Protein AF-A0A496RE61-F1 (afdb_monomer)

Foldseek 3Di:
DCVVDPDDCVVVVVLVVQLVVLVVVCVVPPDPVVSVVSCCVSPVVPDDPPDPDPPD

Solvent-accessible surface area (backbone atoms only — not comparable to full-atom values): 3664 Å² total; per-residue (Å²): 115,66,92,78,52,81,87,70,63,62,67,62,51,52,51,52,53,52,53,52,52,52,55,62,73,38,72,86,48,83,46,74,64,55,46,52,51,50,46,38,40,76,73,63,66,48,82,75,78,98,59,95,68,78,91,121

Radius of gyration: 15.89 Å; Cα contacts (8 Å, |Δi|>4): 17; chains: 1; bounding box: 34×32×40 Å

Sequence (56 aa):
NYFKVPISNGIVEGLNNKAKVISHRAYGFRTVETYKLALYHCMGKLPRPESSFNFL

Mean predicted aligned error: 9.34 Å

Structure (mmCIF, N/C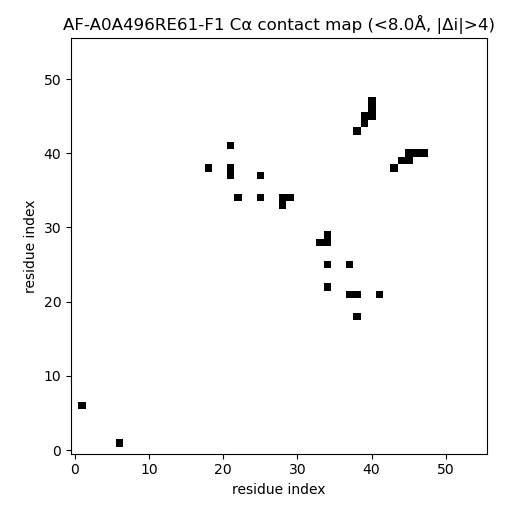A/C/O backbone):
data_AF-A0A496RE61-F1
#
_entry.id   AF-A0A496RE61-F1
#
loop_
_atom_site.group_PDB
_atom_site.id
_atom_site.type_symbol
_atom_site.label_atom_id
_atom_site.label_alt_id
_atom_site.label_comp_id
_atom_site.label_asym_id
_atom_site.label_entity_id
_atom_site.label_seq_id
_atom_site.pdbx_PDB_ins_code
_atom_site.Cartn_x
_atom_site.Cartn_y
_atom_site.Cartn_z
_atom_site.occupancy
_atom_site.B_iso_or_equiv
_atom_site.auth_seq_id
_atom_site.auth_comp_id
_atom_site.auth_asym_id
_atom_site.auth_atom_id
_atom_site.pdbx_PDB_model_num
ATOM 1 N N . ASN A 1 1 ? 10.431 -19.565 -25.475 1.00 61.62 1 ASN A N 1
ATOM 2 C CA . ASN A 1 1 ? 9.467 -18.454 -25.286 1.00 61.62 1 ASN A CA 1
ATOM 3 C C . ASN A 1 1 ? 9.902 -17.430 -24.223 1.00 61.62 1 ASN A C 1
ATOM 5 O O . ASN A 1 1 ? 9.387 -16.327 -24.238 1.00 61.62 1 ASN A O 1
ATOM 9 N N . TYR A 1 2 ? 10.883 -17.738 -23.361 1.00 56.62 2 TYR A N 1
ATOM 10 C CA . TYR A 1 2 ? 11.442 -16.817 -22.350 1.00 56.62 2 TYR A CA 1
ATOM 11 C C . TYR A 1 2 ? 12.056 -15.525 -22.933 1.00 56.62 2 TYR A C 1
ATOM 13 O O . TYR A 1 2 ? 11.868 -14.444 -22.398 1.00 56.62 2 TYR A O 1
ATOM 21 N N . PHE A 1 3 ? 12.715 -15.615 -24.092 1.00 67.94 3 PHE A N 1
ATOM 22 C CA . PHE A 1 3 ? 13.321 -14.459 -24.770 1.00 67.94 3 PHE A CA 1
ATOM 23 C C . PHE A 1 3 ? 12.322 -13.566 -25.526 1.00 67.94 3 PHE A C 1
ATOM 25 O O . PHE A 1 3 ? 12.700 -12.501 -25.999 1.00 67.94 3 PHE A O 1
ATOM 32 N N . LYS A 1 4 ? 11.061 -14.001 -25.677 1.00 71.56 4 LYS A N 1
ATOM 33 C CA . LYS A 1 4 ? 10.017 -13.230 -26.375 1.00 71.56 4 LYS A CA 1
ATOM 34 C C . LYS A 1 4 ? 9.239 -12.312 -25.430 1.00 71.56 4 LYS A C 1
ATOM 36 O O . LYS A 1 4 ? 8.685 -11.320 -25.887 1.00 71.56 4 LYS A O 1
ATOM 41 N N . VAL A 1 5 ? 9.200 -12.636 -24.136 1.00 73.62 5 VAL A N 1
ATOM 42 C CA . VAL A 1 5 ? 8.532 -11.830 -23.108 1.00 73.62 5 VAL A CA 1
ATOM 43 C C . VAL A 1 5 ? 9.450 -11.795 -21.885 1.00 73.62 5 VAL A C 1
ATOM 45 O O . VAL A 1 5 ? 9.512 -12.789 -21.159 1.00 73.62 5 VAL A O 1
ATOM 48 N N . PRO A 1 6 ? 10.220 -10.713 -21.671 1.00 73.25 6 PRO A N 1
ATOM 49 C CA . PRO A 1 6 ? 11.078 -10.611 -20.501 1.00 73.25 6 PRO A 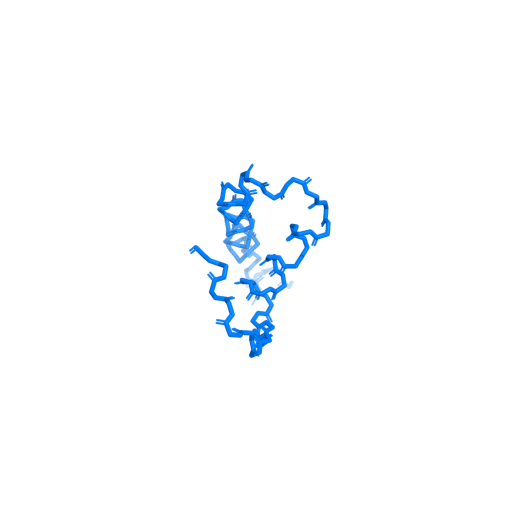CA 1
ATOM 50 C C . PRO A 1 6 ? 10.210 -10.642 -19.241 1.00 73.25 6 PRO A C 1
ATOM 52 O O . PRO A 1 6 ? 9.365 -9.771 -19.029 1.00 73.25 6 PRO A O 1
ATOM 55 N N . ILE A 1 7 ? 10.402 -11.668 -18.413 1.00 76.62 7 ILE A N 1
ATOM 56 C CA . ILE A 1 7 ? 9.734 -11.776 -17.117 1.00 76.62 7 ILE A CA 1
ATOM 57 C C . ILE A 1 7 ? 10.415 -10.770 -16.188 1.00 76.62 7 ILE A C 1
ATOM 59 O O . ILE A 1 7 ? 11.559 -10.971 -15.785 1.00 76.62 7 ILE A O 1
ATOM 63 N N . SER A 1 8 ? 9.730 -9.670 -15.877 1.00 82.06 8 SER A N 1
ATOM 64 C CA . SER A 1 8 ? 10.198 -8.677 -14.911 1.00 82.06 8 SER A CA 1
ATOM 65 C C . SER A 1 8 ? 9.325 -8.704 -13.659 1.00 82.06 8 SER A C 1
ATOM 67 O O . SER A 1 8 ? 8.099 -8.783 -13.731 1.00 82.06 8 SER A O 1
ATOM 69 N N . ASN A 1 9 ? 9.963 -8.629 -12.490 1.00 87.38 9 ASN A N 1
ATOM 70 C CA . ASN A 1 9 ? 9.257 -8.602 -11.207 1.00 87.38 9 ASN A CA 1
ATOM 71 C C . ASN A 1 9 ? 8.785 -7.189 -10.815 1.00 87.38 9 ASN A C 1
ATOM 73 O O . ASN A 1 9 ? 8.074 -7.025 -9.828 1.00 87.38 9 ASN A O 1
ATOM 77 N N . GLY A 1 10 ? 9.132 -6.164 -11.603 1.00 89.44 10 GLY A N 1
ATOM 78 C CA . GLY A 1 10 ? 8.954 -4.761 -11.220 1.00 89.44 10 GLY A CA 1
ATOM 79 C C . GLY A 1 10 ? 7.504 -4.367 -10.921 1.00 89.44 10 GLY A C 1
ATOM 80 O O . GLY A 1 10 ? 7.250 -3.597 -9.997 1.00 89.44 10 GLY A O 1
ATOM 81 N N . ILE A 1 11 ? 6.533 -4.934 -11.645 1.00 87.06 11 ILE A N 1
ATOM 82 C CA . ILE A 1 11 ? 5.104 -4.699 -11.374 1.00 87.06 11 ILE A CA 1
ATOM 83 C C . ILE A 1 11 ? 4.708 -5.262 -10.001 1.00 87.06 11 ILE A C 1
ATOM 85 O O . ILE A 1 11 ? 4.004 -4.602 -9.235 1.00 87.06 11 ILE A O 1
ATOM 89 N N . VAL A 1 12 ? 5.180 -6.465 -9.672 1.00 89.88 12 VAL A N 1
ATOM 90 C CA . VAL A 1 12 ? 4.859 -7.159 -8.418 1.00 89.88 12 VAL A CA 1
ATOM 91 C C . VAL A 1 12 ? 5.548 -6.472 -7.237 1.00 89.88 12 VAL A C 1
ATOM 93 O O . VAL A 1 12 ? 4.938 -6.265 -6.190 1.00 89.88 12 VAL A O 1
ATOM 96 N N . GLU A 1 13 ? 6.792 -6.031 -7.423 1.00 92.75 13 GLU A N 1
ATOM 97 C CA . GLU A 1 13 ? 7.551 -5.259 -6.434 1.00 92.75 13 GLU A CA 1
ATOM 98 C C . GLU A 1 13 ? 6.900 -3.903 -6.150 1.00 92.75 13 GLU A C 1
ATOM 100 O O . GLU A 1 13 ? 6.734 -3.519 -4.989 1.00 92.75 13 GLU A O 1
ATOM 105 N N . GLY A 1 14 ? 6.457 -3.196 -7.195 1.00 91.56 14 GLY A N 1
ATOM 106 C CA . GLY A 1 14 ? 5.712 -1.945 -7.057 1.00 91.56 14 GLY A CA 1
ATOM 107 C C . GLY A 1 14 ? 4.406 -2.131 -6.281 1.00 91.56 14 GLY A C 1
ATOM 108 O O . GLY A 1 14 ? 4.081 -1.327 -5.402 1.00 91.56 14 GLY A O 1
ATOM 109 N N . LEU A 1 15 ? 3.687 -3.225 -6.549 1.00 91.19 15 LEU A N 1
ATOM 110 C CA . LEU A 1 15 ? 2.463 -3.576 -5.834 1.00 91.19 15 LEU A CA 1
ATOM 111 C C . LEU A 1 15 ? 2.729 -3.835 -4.343 1.00 91.19 15 LEU A C 1
ATOM 113 O O . LEU A 1 15 ? 2.038 -3.273 -3.490 1.00 91.19 15 LEU A O 1
ATOM 117 N N . ASN A 1 16 ? 3.762 -4.622 -4.029 1.00 92.75 16 ASN A N 1
ATOM 118 C CA . ASN A 1 16 ? 4.146 -4.944 -2.653 1.00 92.75 16 ASN A CA 1
ATOM 119 C C . ASN A 1 16 ? 4.573 -3.702 -1.863 1.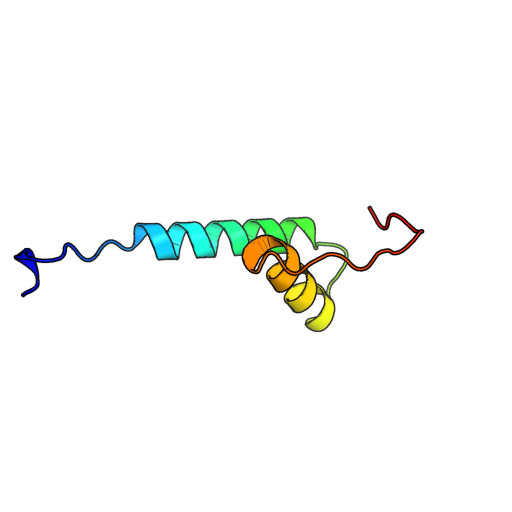00 92.75 16 ASN A C 1
ATOM 121 O O . ASN A 1 16 ? 4.147 -3.507 -0.722 1.00 92.75 16 ASN A O 1
ATOM 125 N N . ASN A 1 17 ? 5.364 -2.820 -2.477 1.00 93.06 17 ASN A N 1
ATOM 126 C CA . ASN A 1 17 ? 5.774 -1.565 -1.851 1.00 93.06 17 ASN A CA 1
ATOM 127 C C . ASN A 1 17 ? 4.567 -0.669 -1.543 1.00 93.06 17 ASN A C 1
ATOM 129 O O . ASN A 1 17 ? 4.473 -0.107 -0.450 1.00 93.06 17 ASN A O 1
ATOM 133 N N . LYS A 1 18 ? 3.599 -0.581 -2.462 1.00 89.88 18 LYS A N 1
ATOM 134 C CA . LYS A 1 18 ? 2.373 0.197 -2.247 1.00 89.88 18 LYS A CA 1
ATOM 135 C C . LYS A 1 18 ? 1.524 -0.370 -1.105 1.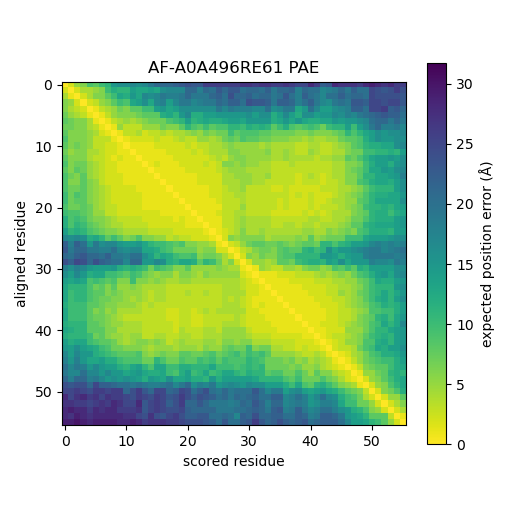00 89.88 18 LYS A C 1
ATOM 137 O O . LYS A 1 18 ? 1.072 0.399 -0.257 1.00 89.88 18 LYS A O 1
ATOM 142 N N . ALA A 1 19 ? 1.357 -1.692 -1.040 1.00 89.38 19 ALA A N 1
ATOM 143 C CA . ALA A 1 19 ? 0.651 -2.354 0.058 1.00 89.38 19 ALA A CA 1
ATOM 144 C C . ALA A 1 19 ? 1.326 -2.082 1.414 1.00 89.38 19 ALA A C 1
ATOM 146 O O . ALA A 1 19 ? 0.645 -1.733 2.377 1.00 89.38 19 ALA A O 1
ATOM 147 N N . LYS A 1 20 ? 2.665 -2.134 1.474 1.00 89.50 20 LYS A N 1
ATOM 148 C CA . LYS A 1 20 ? 3.445 -1.821 2.683 1.00 89.50 20 LYS A CA 1
ATOM 149 C C . LYS A 1 20 ? 3.224 -0.385 3.172 1.00 89.50 20 LYS A C 1
ATOM 151 O O . LYS A 1 20 ? 3.050 -0.165 4.370 1.00 89.50 20 LYS A O 1
ATOM 156 N N . VAL A 1 21 ? 3.193 0.589 2.260 1.00 89.81 21 VAL A N 1
ATOM 157 C CA . VAL A 1 21 ? 2.916 1.998 2.597 1.00 89.81 21 VAL A CA 1
ATOM 158 C C . VAL A 1 21 ? 1.499 2.168 3.152 1.00 89.81 21 VAL A C 1
ATOM 160 O O . VAL A 1 21 ? 1.311 2.884 4.135 1.00 89.81 21 VAL A O 1
ATOM 163 N N . ILE A 1 22 ? 0.505 1.491 2.569 1.00 86.62 22 ILE A N 1
ATOM 164 C CA . ILE A 1 22 ? -0.882 1.516 3.062 1.00 86.62 22 ILE A CA 1
ATOM 165 C C . ILE A 1 22 ? -0.957 0.930 4.479 1.00 86.62 22 ILE A C 1
ATOM 167 O O . ILE A 1 22 ? -1.567 1.547 5.350 1.00 86.62 22 ILE A O 1
ATOM 171 N N . SER A 1 23 ? -0.271 -0.188 4.742 1.00 84.00 23 SER A N 1
ATOM 172 C CA . SER A 1 23 ? -0.186 -0.782 6.085 1.00 84.00 23 SER A CA 1
ATOM 173 C C . SER A 1 23 ? 0.402 0.181 7.114 1.00 84.00 23 SER A C 1
ATOM 175 O O . SER A 1 23 ? -0.130 0.305 8.213 1.00 84.00 23 SER A O 1
ATOM 177 N N . HIS A 1 24 ? 1.478 0.891 6.758 1.00 84.69 24 HIS A N 1
ATOM 178 C CA . HIS A 1 24 ? 2.107 1.873 7.645 1.00 84.69 24 HIS A CA 1
ATOM 179 C C . HIS A 1 24 ? 1.205 3.079 7.929 1.00 84.69 24 HIS A C 1
ATOM 181 O O . HIS A 1 24 ? 1.181 3.567 9.055 1.00 84.69 24 HIS A O 1
ATOM 187 N N . ARG A 1 25 ? 0.441 3.559 6.939 1.00 81.00 25 ARG A N 1
ATOM 188 C CA . ARG A 1 25 ? -0.521 4.662 7.133 1.00 81.00 25 ARG A CA 1
ATOM 189 C C . ARG A 1 25 ? -1.729 4.239 7.971 1.00 81.00 25 ARG A C 1
ATOM 191 O O . ARG A 1 25 ? -2.293 5.063 8.679 1.00 81.00 25 ARG A O 1
ATOM 198 N N . ALA A 1 26 ? -2.093 2.960 7.931 1.00 74.00 26 ALA A N 1
ATOM 199 C CA . ALA A 1 26 ? -3.198 2.384 8.692 1.00 74.00 26 ALA A CA 1
ATOM 200 C C . ALA A 1 26 ? -2.830 2.015 10.146 1.00 74.00 26 ALA A C 1
ATOM 202 O O . ALA A 1 26 ? -3.538 1.225 10.763 1.00 74.00 26 ALA A O 1
ATOM 203 N N . TYR A 1 27 ? -1.760 2.580 10.725 1.00 65.06 27 TYR A N 1
ATOM 204 C CA . TYR A 1 27 ? -1.226 2.217 12.052 1.00 65.06 27 TYR A CA 1
ATOM 205 C C . TYR A 1 27 ? -2.259 2.253 13.206 1.00 65.06 27 TYR A C 1
ATOM 207 O O . TYR A 1 27 ? -2.079 1.562 14.212 1.00 65.06 27 TYR A O 1
ATOM 215 N N . GLY A 1 28 ? -3.358 3.008 13.055 1.00 65.31 28 GLY A N 1
ATOM 216 C CA . GLY A 1 28 ? -4.487 3.067 13.999 1.00 65.31 28 GLY A CA 1
ATOM 217 C C . GLY A 1 28 ? -5.647 2.090 13.730 1.00 65.31 28 GLY A C 1
ATOM 218 O O . GLY A 1 28 ? -6.457 1.853 14.621 1.00 65.31 28 GLY A O 1
ATOM 219 N N . PHE A 1 29 ? -5.720 1.481 12.545 1.00 65.06 29 PHE A N 1
ATOM 220 C CA . PHE A 1 29 ? -6.809 0.600 12.108 1.00 65.06 29 PHE A CA 1
ATOM 221 C C . PHE A 1 29 ? -6.311 -0.848 12.024 1.00 65.06 29 PHE A C 1
ATOM 223 O O . PHE A 1 29 ? -6.017 -1.377 10.953 1.00 65.06 29 PHE A O 1
ATOM 230 N N . ARG A 1 30 ? -6.158 -1.483 13.191 1.00 67.62 30 ARG A N 1
ATOM 231 C CA . ARG A 1 30 ? -5.530 -2.811 13.329 1.00 67.62 30 ARG A CA 1
ATOM 232 C C . ARG A 1 30 ? -6.450 -3.992 13.012 1.00 67.62 30 ARG A C 1
ATOM 234 O O . ARG A 1 30 ? -6.030 -5.134 13.183 1.00 67.62 30 ARG A O 1
ATOM 241 N N . THR A 1 31 ? -7.689 -3.762 12.571 1.00 81.12 31 THR A N 1
ATOM 242 C CA . THR A 1 31 ? -8.563 -4.876 12.192 1.00 81.12 31 THR A CA 1
ATOM 243 C C . THR A 1 31 ? -8.278 -5.310 10.756 1.00 81.12 31 THR A C 1
ATOM 245 O O . THR A 1 31 ? -7.982 -4.515 9.859 1.00 81.12 31 THR A O 1
ATOM 248 N N . VAL A 1 32 ? -8.364 -6.618 10.527 1.00 80.88 32 VAL A N 1
ATOM 249 C CA . VAL A 1 32 ? -8.145 -7.228 9.207 1.00 80.88 32 VAL A CA 1
ATOM 250 C C . VAL A 1 32 ? -9.157 -6.698 8.178 1.00 80.88 32 VAL A C 1
ATOM 252 O O . VAL A 1 32 ? -8.858 -6.598 6.988 1.00 80.88 32 VAL A O 1
ATOM 255 N N . GLU A 1 33 ? -10.348 -6.314 8.632 1.00 82.69 33 GLU A N 1
ATOM 256 C CA . GLU A 1 33 ? -11.404 -5.727 7.807 1.00 82.69 33 GLU A CA 1
ATOM 257 C C . GLU A 1 33 ? -11.072 -4.307 7.350 1.00 82.69 33 GLU A C 1
ATOM 259 O O . GLU A 1 33 ? -11.160 -4.022 6.155 1.00 82.69 33 GLU A O 1
ATOM 264 N N . THR A 1 34 ? -10.600 -3.439 8.252 1.00 81.62 34 THR A N 1
ATOM 265 C CA . THR A 1 34 ? -10.191 -2.077 7.883 1.00 81.62 34 THR A CA 1
ATOM 266 C C . THR A 1 34 ? -8.990 -2.077 6.948 1.00 81.62 34 THR A C 1
ATOM 268 O O . THR A 1 34 ? -8.926 -1.266 6.026 1.00 81.62 34 THR A O 1
ATOM 271 N N . TYR A 1 35 ? -8.065 -3.025 7.127 1.00 83.62 35 TYR A N 1
ATOM 272 C CA . TYR A 1 35 ? -6.923 -3.175 6.232 1.00 83.62 35 TYR A CA 1
ATOM 273 C C . TYR A 1 35 ? -7.350 -3.607 4.820 1.00 83.62 35 TYR A C 1
ATOM 275 O O . TYR A 1 35 ? -6.942 -2.986 3.839 1.00 83.62 35 TYR A O 1
ATOM 283 N N . LYS A 1 36 ? -8.238 -4.607 4.702 1.00 85.00 36 LYS A N 1
ATOM 284 C CA . LYS A 1 36 ? -8.831 -5.010 3.413 1.00 85.00 36 LYS A CA 1
ATOM 285 C C . LYS A 1 36 ? -9.544 -3.845 2.728 1.00 85.00 36 LYS A C 1
ATOM 287 O O . LYS A 1 36 ? -9.325 -3.612 1.543 1.00 85.00 36 LYS A O 1
ATOM 292 N N . LEU A 1 37 ? -10.347 -3.088 3.473 1.00 85.25 37 LEU A N 1
ATOM 293 C CA . LEU A 1 37 ? -11.068 -1.932 2.945 1.00 85.25 37 LEU A CA 1
ATOM 294 C C . LEU A 1 37 ? -10.107 -0.850 2.421 1.00 85.25 37 LEU A C 1
ATOM 296 O O . LEU A 1 37 ? -10.273 -0.361 1.304 1.00 85.25 37 LEU A O 1
ATOM 300 N N . ALA A 1 38 ? -9.051 -0.531 3.177 1.00 83.56 38 ALA A N 1
ATOM 301 C CA . ALA A 1 38 ? -8.021 0.416 2.756 1.00 83.56 38 ALA A CA 1
ATOM 302 C C . ALA A 1 38 ? -7.299 -0.038 1.475 1.00 83.56 38 ALA A C 1
ATOM 304 O O . ALA A 1 38 ? -7.087 0.767 0.568 1.00 83.56 38 ALA A O 1
ATOM 305 N N . LEU A 1 39 ? -6.972 -1.329 1.356 1.00 86.88 39 LEU A N 1
ATOM 306 C CA . LEU A 1 39 ? -6.394 -1.886 0.132 1.00 86.88 39 LEU A CA 1
ATOM 307 C C . LEU A 1 39 ? -7.362 -1.764 -1.056 1.00 86.88 39 LEU A C 1
ATOM 309 O O . LEU A 1 39 ? -6.952 -1.315 -2.128 1.00 86.88 39 LEU A O 1
ATOM 313 N N . TYR A 1 40 ? -8.647 -2.084 -0.879 1.00 87.62 40 TYR A N 1
ATOM 314 C CA . TYR A 1 40 ? -9.640 -1.978 -1.954 1.00 87.62 40 TYR A CA 1
ATOM 315 C C . TYR A 1 40 ? -9.847 -0.539 -2.439 1.00 87.62 40 TYR A C 1
ATOM 317 O O . TYR A 1 40 ? -9.936 -0.310 -3.645 1.00 87.62 40 TYR A O 1
ATOM 325 N N . HIS A 1 41 ? -9.837 0.451 -1.547 1.00 83.81 41 HIS A N 1
ATOM 326 C CA . HIS A 1 41 ? -9.927 1.852 -1.963 1.00 83.81 41 HIS A CA 1
ATOM 327 C C . HIS A 1 41 ? -8.624 2.366 -2.595 1.00 83.81 41 HIS A C 1
ATOM 329 O O . HIS A 1 41 ? -8.652 2.984 -3.658 1.00 83.81 41 HIS A O 1
ATOM 335 N N . CYS A 1 42 ? -7.463 2.100 -1.986 1.00 82.56 42 CYS A N 1
ATOM 336 C CA . CYS A 1 42 ? -6.182 2.667 -2.432 1.00 82.56 42 CYS A CA 1
ATOM 337 C C . CYS A 1 42 ? -5.553 1.948 -3.640 1.00 82.56 42 CYS A C 1
ATOM 339 O O . CYS A 1 42 ? -4.783 2.556 -4.397 1.00 82.56 42 CYS A O 1
ATOM 341 N N . MET A 1 43 ? -5.826 0.653 -3.809 1.00 84.94 43 MET A N 1
ATOM 342 C CA . MET A 1 43 ? -5.289 -0.172 -4.900 1.00 84.94 43 MET A CA 1
ATOM 343 C C . MET A 1 43 ? -6.374 -0.559 -5.902 1.00 84.94 43 MET A C 1
ATOM 345 O O . MET A 1 43 ? -6.116 -0.511 -7.101 1.00 84.94 43 MET A O 1
ATOM 349 N N . GLY A 1 44 ? -7.582 -0.873 -5.427 1.00 83.12 44 GLY A N 1
ATOM 350 C CA . GLY A 1 44 ? -8.723 -1.259 -6.264 1.00 83.12 44 GLY A CA 1
ATOM 351 C C . GLY A 1 44 ? -9.554 -0.095 -6.815 1.00 83.12 44 GLY A C 1
ATOM 352 O O . GLY A 1 44 ? -10.477 -0.347 -7.581 1.00 83.12 44 GLY A O 1
ATOM 353 N N . LYS A 1 45 ? -9.241 1.164 -6.456 1.00 77.75 45 LYS A N 1
ATOM 354 C CA . LYS A 1 45 ? -9.983 2.374 -6.876 1.00 77.75 45 LYS A CA 1
ATOM 355 C C . LYS A 1 45 ? -11.497 2.276 -6.627 1.00 77.75 45 LYS A C 1
ATOM 357 O O . LYS A 1 45 ? -12.287 2.830 -7.389 1.00 77.75 45 LYS A O 1
ATOM 362 N N . LEU A 1 46 ? -11.905 1.565 -5.576 1.00 79.62 46 LEU A N 1
ATOM 363 C CA . LEU A 1 46 ? -13.317 1.424 -5.242 1.00 79.62 46 LEU A CA 1
ATOM 364 C C . LEU A 1 46 ? -13.902 2.810 -4.906 1.00 79.62 46 LEU A C 1
ATOM 366 O O . LEU A 1 46 ? -13.274 3.531 -4.114 1.00 79.62 46 LEU A O 1
ATOM 370 N N . PRO A 1 47 ? -15.059 3.200 -5.481 1.00 75.38 47 PRO A N 1
ATOM 371 C CA . PRO A 1 47 ? -15.670 4.495 -5.212 1.00 75.38 47 PRO A CA 1
ATOM 372 C C . PRO A 1 47 ? -15.882 4.671 -3.710 1.00 75.38 47 PRO A C 1
ATOM 374 O O . PRO A 1 47 ? -16.299 3.749 -3.005 1.00 75.38 47 PRO A O 1
ATOM 377 N N . ARG A 1 48 ? -15.529 5.855 -3.205 1.00 66.12 48 ARG A N 1
ATOM 378 C CA . ARG A 1 48 ? -15.755 6.189 -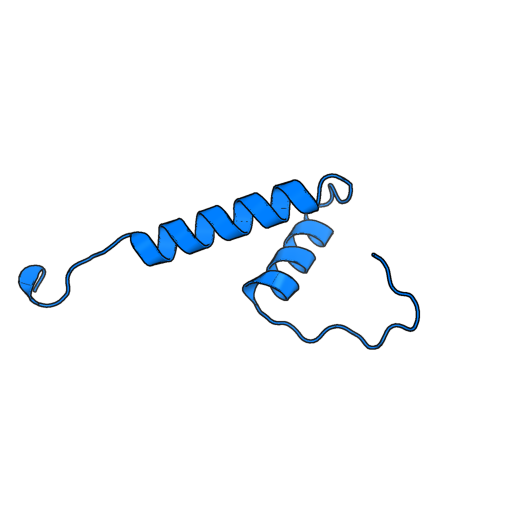1.801 1.00 66.12 48 ARG A CA 1
ATOM 379 C C . ARG A 1 48 ? -17.263 6.390 -1.601 1.00 66.12 48 ARG A C 1
ATOM 381 O 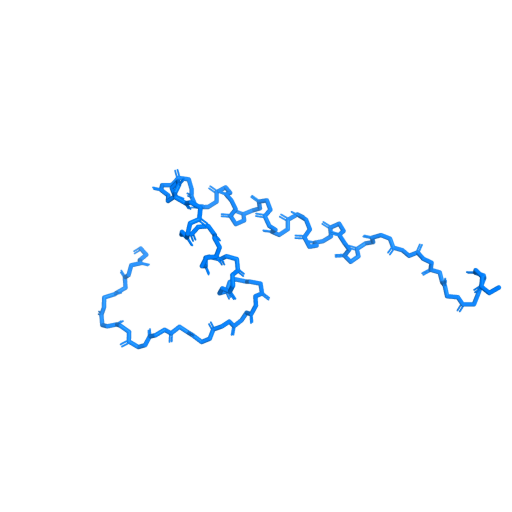O . ARG A 1 48 ? -17.876 7.036 -2.449 1.00 66.12 48 ARG A O 1
ATOM 388 N N . PRO A 1 49 ? -17.865 5.868 -0.521 1.00 70.56 49 PRO A N 1
ATOM 389 C CA . PRO A 1 49 ? -19.237 6.229 -0.185 1.00 70.56 49 P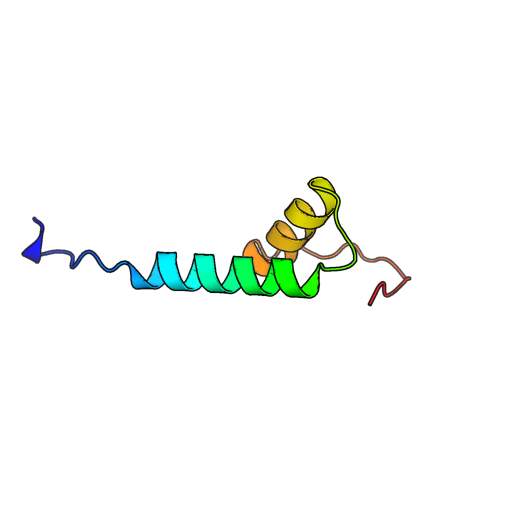RO A CA 1
ATOM 390 C C . PRO A 1 49 ? -19.334 7.745 0.042 1.00 70.56 49 PRO A C 1
ATOM 392 O O . PRO A 1 49 ? -18.424 8.339 0.628 1.00 70.56 49 PRO A O 1
ATOM 395 N N . GLU A 1 50 ? -20.425 8.367 -0.410 1.00 65.81 50 GLU A N 1
ATOM 396 C CA . GLU A 1 50 ? -20.742 9.773 -0.127 1.00 65.81 50 GLU A CA 1
ATOM 397 C C . GLU A 1 50 ? -21.141 9.921 1.350 1.00 65.81 50 GLU A C 1
ATOM 399 O O . GLU A 1 50 ? -22.311 10.016 1.705 1.00 65.81 50 GLU A O 1
ATOM 404 N N . SER A 1 51 ? -20.162 9.855 2.251 1.00 59.31 51 SER A N 1
ATOM 405 C CA . SER A 1 51 ? -20.365 10.114 3.674 1.00 59.31 51 SER A CA 1
ATOM 406 C C . SER A 1 51 ? -20.008 11.564 3.993 1.00 59.31 51 SER A C 1
ATOM 408 O O . SER A 1 51 ? -18.891 11.996 3.714 1.00 59.31 51 SER A O 1
ATOM 410 N N . SER A 1 52 ? -20.912 12.290 4.652 1.00 58.22 52 SER A N 1
ATOM 411 C CA . SER A 1 52 ? -20.732 13.679 5.110 1.00 58.22 52 SER A CA 1
ATOM 412 C C . SER A 1 52 ? -19.663 13.862 6.200 1.00 58.22 52 SER A C 1
ATOM 414 O O . SER A 1 52 ? -19.282 14.990 6.502 1.00 58.22 52 SER A O 1
ATOM 416 N N . PHE A 1 53 ? -19.135 12.773 6.764 1.00 58.00 53 PHE A N 1
ATOM 417 C CA . PHE A 1 53 ? -18.036 12.805 7.724 1.00 58.00 53 PHE A CA 1
ATOM 418 C C . PHE A 1 53 ? -16.726 12.396 7.053 1.00 58.00 53 PHE A C 1
ATOM 420 O O . PHE A 1 53 ? -16.492 11.229 6.731 1.00 58.00 53 PHE A O 1
ATOM 427 N N . ASN A 1 54 ? -15.853 13.384 6.865 1.00 52.75 54 ASN A N 1
ATOM 428 C CA . ASN A 1 54 ? -14.461 13.165 6.505 1.00 52.75 54 ASN A CA 1
ATOM 429 C C . ASN A 1 54 ? -13.758 12.473 7.678 1.00 52.75 54 ASN A C 1
ATOM 431 O O . ASN A 1 54 ? -13.253 13.131 8.577 1.00 52.75 54 ASN A O 1
ATOM 435 N N . PHE A 1 55 ? -13.722 11.143 7.682 1.00 51.94 5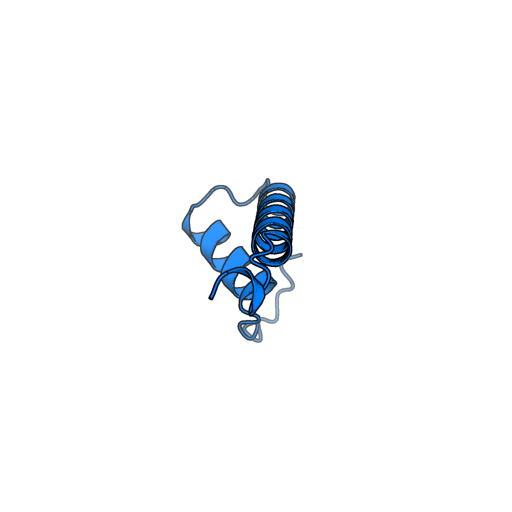5 PHE A N 1
ATOM 436 C CA . PHE A 1 55 ? -12.718 10.428 8.464 1.00 51.94 55 PHE A CA 1
ATOM 437 C C . PHE A 1 55 ? -11.390 10.510 7.711 1.00 51.94 55 PHE A C 1
ATOM 439 O O . PHE A 1 55 ? -11.101 9.675 6.847 1.00 51.94 55 PHE A O 1
ATOM 446 N N . LEU A 1 56 ? -10.655 11.585 7.995 1.00 43.56 56 LEU A N 1
ATOM 447 C CA . LEU A 1 56 ? -9.212 11.766 7.843 1.00 43.56 56 LEU A CA 1
ATOM 448 C C . LEU A 1 56 ? -8.739 12.705 8.954 1.00 43.56 56 LEU A C 1
ATOM 450 O O . LEU A 1 56 ? -9.362 13.778 9.094 1.00 43.56 56 LEU A O 1
#

Secondary 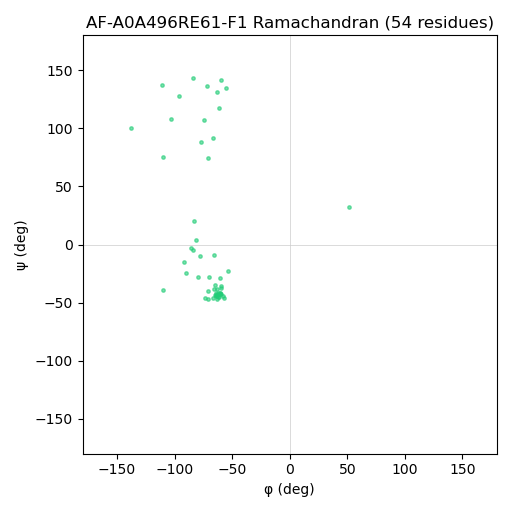structure (DSSP, 8-state):
-TTTS----HHHHHHHHHHHHHHHHTTT--SHHHHHHHHHHHTT-PPPP--SS---

pLDDT: mean 77.54, std 12.12, range [43.56, 93.06]